Protein AF-A0A4R4WF54-F1 (afdb_monomer_lite)

Secondary structure (DSSP, 8-state):
-----PPPPHHHHHHHHHHHHTT----HHHHTT--GGGSS-----S----PPPP-GGGTSPPPPPTTS-----

Foldseek 3Di:
DPPPQAQAPPQVNVLVVVCVVVVNDDDPVVNSVRHPPPDPDDDDDDDDDDDQDCPPPVSDDDDDDPPDDPPDD

Organism: NCBI:txid1848329

pLDDT: mean 79.34, std 14.22, range [34.03, 92.25]

Sequence (73 aa):
MRGSGARPSFYIDKALDPLRAVGYPLLPEDVARLSPFVRKHINVIGTYSFTAPDLGPSGVRDLRDPDADDEEE

InterPro domains:
  IPR002513 Tn3 transposase DDE domain [PF01526] (10-48)

Structure (mmCIF, N/CA/C/O backbone):
data_AF-A0A4R4WF54-F1
#
_entry.id   AF-A0A4R4WF54-F1
#
loop_
_atom_site.group_PDB
_atom_site.id
_atom_site.type_symbol
_atom_site.label_atom_id
_atom_site.label_alt_id
_atom_site.label_comp_id
_atom_site.label_asym_id
_atom_site.label_entity_id
_atom_site.label_seq_id
_atom_site.pdbx_PDB_ins_code
_atom_site.Cartn_x
_atom_site.Cartn_y
_atom_site.Cartn_z
_atom_site.occupancy
_atom_site.B_iso_or_equiv
_atom_site.auth_seq_id
_atom_site.auth_comp_id
_atom_site.auth_asym_id
_atom_site.auth_atom_id
_atom_site.pdbx_PDB_model_num
ATOM 1 N N . MET A 1 1 ? -21.898 12.996 14.526 1.00 34.03 1 MET A N 1
ATOM 2 C CA . MET A 1 1 ? -20.478 13.017 14.116 1.00 34.03 1 MET A CA 1
ATOM 3 C C . MET A 1 1 ? -20.268 12.004 13.002 1.00 34.03 1 MET A C 1
ATOM 5 O O . MET A 1 1 ? -20.488 10.825 13.237 1.00 34.03 1 MET A O 1
ATOM 9 N N . ARG A 1 2 ? -19.895 12.436 11.792 1.00 39.12 2 ARG A N 1
ATOM 10 C CA . ARG A 1 2 ? -19.474 11.525 10.717 1.00 39.12 2 ARG A CA 1
ATOM 11 C C . ARG A 1 2 ? -17.964 11.366 10.872 1.00 39.12 2 ARG A C 1
ATOM 13 O O . ARG A 1 2 ? -17.245 12.348 10.714 1.00 39.12 2 ARG A O 1
ATOM 20 N N . GLY A 1 3 ? -17.506 10.188 11.288 1.00 42.38 3 GLY A N 1
ATOM 21 C CA . GLY A 1 3 ? -16.079 9.894 11.369 1.00 42.38 3 GLY A CA 1
ATOM 22 C C . GLY A 1 3 ? -15.463 10.106 9.991 1.00 42.38 3 GLY A C 1
ATOM 23 O O . GLY A 1 3 ? -15.838 9.429 9.038 1.00 42.38 3 GLY A O 1
ATOM 24 N N . SER A 1 4 ? -14.580 11.093 9.870 1.00 47.75 4 SER A N 1
ATOM 25 C CA . SER A 1 4 ? -13.726 11.251 8.699 1.00 47.75 4 SER A CA 1
ATOM 26 C C . SER A 1 4 ? -12.806 10.033 8.653 1.00 47.75 4 SER A C 1
ATOM 28 O O . SER A 1 4 ? -11.758 10.036 9.295 1.00 47.75 4 SER A O 1
ATOM 30 N N . GLY A 1 5 ? -13.223 8.973 7.956 1.00 57.78 5 GLY A N 1
ATOM 31 C CA . GLY A 1 5 ? -12.365 7.836 7.645 1.00 57.78 5 GLY A CA 1
ATOM 32 C C . GLY A 1 5 ? -11.157 8.357 6.880 1.00 57.78 5 GLY A C 1
ATOM 33 O O . GLY A 1 5 ? -11.291 8.842 5.757 1.00 57.78 5 GLY A O 1
ATOM 34 N N . ALA A 1 6 ? -9.995 8.363 7.528 1.00 61.56 6 ALA A N 1
ATOM 35 C CA . ALA A 1 6 ? -8.758 8.761 6.884 1.00 61.56 6 ALA A CA 1
ATOM 36 C C . ALA A 1 6 ? -8.485 7.789 5.731 1.00 61.56 6 ALA A C 1
ATOM 38 O O . ALA A 1 6 ? -8.582 6.575 5.908 1.00 61.56 6 ALA A O 1
ATOM 39 N N . ARG A 1 7 ? -8.197 8.327 4.541 1.00 66.75 7 ARG A N 1
ATOM 40 C CA . ARG A 1 7 ? -7.944 7.492 3.367 1.00 66.75 7 ARG A CA 1
ATOM 41 C C . ARG A 1 7 ? -6.638 6.704 3.553 1.00 66.75 7 ARG A C 1
ATOM 43 O O . ARG A 1 7 ? -5.662 7.290 4.034 1.00 66.75 7 ARG A O 1
ATOM 50 N N . PRO A 1 8 ? -6.610 5.407 3.199 1.00 74.25 8 PRO A N 1
ATOM 51 C CA . PRO A 1 8 ? -5.376 4.631 3.178 1.00 74.25 8 PRO A CA 1
ATOM 52 C C . PRO A 1 8 ? -4.374 5.217 2.172 1.00 74.25 8 PRO A C 1
ATOM 54 O O . PRO A 1 8 ? -4.708 6.080 1.357 1.00 74.25 8 PRO A O 1
ATOM 57 N N . SER A 1 9 ? -3.113 4.784 2.248 1.00 81.44 9 SER A N 1
ATOM 58 C CA . SER A 1 9 ? -2.093 5.213 1.283 1.00 81.44 9 SER A CA 1
ATOM 59 C C . SER A 1 9 ? -2.470 4.785 -0.143 1.00 81.44 9 SER A C 1
ATOM 61 O O . SER A 1 9 ? -3.192 3.812 -0.325 1.00 81.44 9 SER A O 1
ATOM 63 N N . PHE A 1 10 ? -1.961 5.486 -1.163 1.00 85.50 10 PHE A N 1
ATOM 64 C CA . PHE A 1 10 ? -2.325 5.268 -2.573 1.00 85.50 10 PHE A CA 1
ATOM 65 C C . PHE A 1 10 ? -2.271 3.796 -3.020 1.00 85.50 10 PHE A C 1
ATOM 67 O O . PHE A 1 10 ? -3.204 3.308 -3.651 1.00 85.50 10 PHE A O 1
ATOM 74 N N . TYR A 1 11 ? -1.201 3.078 -2.667 1.00 87.19 11 TYR A N 1
ATOM 75 C CA . TYR A 1 11 ? -1.059 1.661 -3.012 1.00 87.19 11 TYR A CA 1
ATOM 76 C C . TYR A 1 11 ? -2.038 0.766 -2.248 1.00 87.19 11 TYR A C 1
ATOM 78 O O . TYR A 1 11 ? -2.605 -0.148 -2.838 1.00 87.19 11 TYR A O 1
ATOM 86 N N . ILE A 1 12 ? -2.266 1.043 -0.960 1.00 87.50 12 ILE A N 1
ATOM 87 C CA . ILE A 1 12 ? -3.217 0.278 -0.149 1.00 87.50 12 ILE A CA 1
ATOM 88 C C . ILE A 1 12 ? -4.646 0.509 -0.651 1.00 87.50 12 ILE A C 1
ATOM 90 O O . ILE A 1 12 ? -5.391 -0.450 -0.790 1.00 87.50 12 ILE A O 1
ATOM 94 N N . ASP A 1 13 ? -5.017 1.749 -0.978 1.00 88.00 13 ASP A N 1
ATOM 95 C CA . ASP A 1 13 ? -6.337 2.089 -1.526 1.00 88.00 13 ASP A CA 1
ATOM 96 C C . ASP A 1 13 ? -6.604 1.337 -2.838 1.00 88.00 13 ASP A C 1
ATOM 98 O O . ASP A 1 13 ? -7.639 0.690 -2.992 1.00 88.00 13 ASP A O 1
ATOM 102 N N . LYS A 1 14 ? -5.617 1.332 -3.745 1.00 90.38 14 LYS A N 1
ATOM 103 C CA . LYS A 1 14 ? -5.714 0.653 -5.043 1.00 90.38 14 LYS A CA 1
ATOM 104 C C . LYS A 1 14 ? -5.840 -0.868 -4.925 1.00 90.38 14 LYS A C 1
ATOM 106 O O . LYS A 1 14 ? -6.480 -1.481 -5.772 1.00 90.38 14 LYS A O 1
ATOM 111 N N . ALA A 1 15 ? -5.267 -1.475 -3.884 1.00 90.31 15 ALA A N 1
ATOM 112 C CA . ALA A 1 15 ? -5.383 -2.911 -3.631 1.00 90.31 15 ALA A CA 1
ATOM 113 C C . ALA A 1 15 ? -6.794 -3.335 -3.182 1.00 90.31 15 ALA A C 1
ATOM 115 O O . ALA A 1 15 ? -7.171 -4.491 -3.355 1.00 90.31 15 ALA A O 1
ATOM 116 N N . LEU A 1 16 ? -7.603 -2.423 -2.633 1.00 91.31 16 LEU A N 1
ATOM 117 C CA . LEU A 1 16 ? -8.927 -2.780 -2.118 1.00 91.31 16 LEU A CA 1
ATOM 118 C C . LEU A 1 16 ? -9.937 -3.114 -3.226 1.00 91.31 16 LEU A C 1
ATOM 120 O O . LEU A 1 16 ? -10.841 -3.916 -3.000 1.00 91.31 16 LEU A O 1
ATOM 124 N N . ASP A 1 17 ? -9.810 -2.510 -4.406 1.00 91.56 17 ASP A N 1
ATOM 125 C CA . ASP A 1 17 ? -10.721 -2.745 -5.532 1.00 91.56 17 ASP A CA 1
ATOM 126 C C . ASP A 1 17 ? -10.641 -4.171 -6.104 1.00 91.56 17 ASP A C 1
ATOM 128 O O . ASP A 1 17 ? -11.688 -4.823 -6.170 1.00 91.56 17 ASP A O 1
ATOM 132 N N . PRO A 1 18 ? -9.458 -4.715 -6.464 1.00 91.75 18 PRO A N 1
ATOM 133 C CA . PRO A 1 18 ? -9.357 -6.102 -6.917 1.00 91.75 18 PRO A CA 1
ATOM 134 C C . PRO A 1 18 ? -9.762 -7.101 -5.825 1.00 91.75 18 PRO A C 1
ATOM 136 O O . PRO A 1 18 ? -10.460 -8.064 -6.130 1.00 91.75 18 PRO A O 1
ATOM 139 N N . LEU A 1 19 ? -9.432 -6.843 -4.552 1.00 92.19 19 LEU A N 1
ATOM 140 C CA . LEU A 1 19 ? -9.853 -7.697 -3.432 1.00 92.19 19 LEU A CA 1
ATOM 141 C C . LEU A 1 19 ? -11.381 -7.747 -3.279 1.00 92.19 19 LEU A C 1
ATOM 143 O O . LEU A 1 19 ? -11.952 -8.820 -3.087 1.00 92.19 19 LEU A O 1
ATOM 147 N N . ARG A 1 20 ? -12.070 -6.606 -3.429 1.00 92.25 20 ARG A N 1
ATOM 148 C CA . ARG A 1 20 ? -13.543 -6.574 -3.464 1.00 92.25 20 ARG A CA 1
ATOM 149 C C . ARG A 1 20 ? -14.104 -7.351 -4.650 1.00 92.25 20 ARG A C 1
ATOM 151 O O . ARG A 1 20 ? -15.101 -8.049 -4.487 1.00 92.25 20 ARG A O 1
ATOM 158 N N . ALA A 1 21 ? -13.484 -7.229 -5.823 1.00 92.00 21 ALA A N 1
ATOM 159 C CA . ALA A 1 21 ? -13.948 -7.886 -7.042 1.00 92.00 21 ALA A CA 1
ATOM 160 C C . ALA A 1 21 ? -13.889 -9.420 -6.951 1.00 92.00 21 ALA A C 1
ATOM 162 O O . ALA A 1 21 ? -14.771 -10.086 -7.489 1.00 92.00 21 ALA A O 1
ATOM 163 N N . VAL A 1 22 ? -12.899 -9.973 -6.241 1.00 90.69 22 VAL A N 1
ATOM 164 C CA . VAL A 1 22 ? -12.766 -11.426 -6.017 1.00 90.69 22 VAL A CA 1
ATOM 165 C C . VAL A 1 22 ? -13.537 -11.934 -4.791 1.00 90.69 22 VAL A C 1
ATOM 167 O O . VAL A 1 22 ? -13.526 -13.127 -4.510 1.00 90.69 22 VAL A O 1
ATOM 170 N N . GLY A 1 23 ? -14.229 -11.051 -4.063 1.00 90.81 23 GLY A N 1
ATOM 171 C CA . GLY A 1 23 ? -14.996 -11.422 -2.872 1.00 90.81 23 GLY A CA 1
ATOM 172 C C . GLY A 1 23 ? -14.139 -11.714 -1.638 1.00 90.81 23 GLY A C 1
ATOM 173 O O . GLY A 1 23 ? -14.600 -12.410 -0.735 1.00 90.81 23 GLY A O 1
ATOM 174 N N . TYR A 1 24 ? -12.914 -11.182 -1.579 1.00 90.50 24 TYR A N 1
ATOM 175 C CA . TYR A 1 24 ? -12.038 -11.334 -0.419 1.00 90.50 24 TYR A CA 1
ATOM 176 C C . TYR A 1 24 ? -12.681 -10.699 0.834 1.00 90.50 24 TYR A C 1
ATOM 178 O O . TYR A 1 24 ? -13.285 -9.621 0.729 1.00 90.50 24 TYR A O 1
ATOM 186 N N . PRO A 1 25 ? -12.575 -11.317 2.027 1.00 90.44 25 PRO A N 1
ATOM 187 C CA . PRO A 1 25 ? -13.229 -10.825 3.239 1.00 90.44 25 PRO A CA 1
ATOM 188 C C . PRO A 1 25 ? -12.580 -9.529 3.753 1.00 90.44 25 PRO A C 1
ATOM 190 O O . PRO A 1 25 ? -11.649 -9.541 4.553 1.00 90.44 25 PRO A O 1
ATOM 193 N N . LEU A 1 26 ? -13.100 -8.383 3.306 1.00 89.12 26 LEU A N 1
ATOM 194 C CA . LEU A 1 26 ? -12.677 -7.055 3.755 1.00 89.12 26 LEU A CA 1
ATOM 195 C C . LEU A 1 26 ? -13.628 -6.514 4.822 1.00 89.12 26 LEU A C 1
ATOM 197 O O . LEU A 1 26 ? -14.667 -5.924 4.513 1.00 89.12 26 LEU A O 1
ATOM 201 N N . LEU A 1 27 ? -13.258 -6.692 6.088 1.00 91.56 27 LEU A N 1
ATOM 202 C CA . LEU A 1 27 ? -14.029 -6.168 7.208 1.00 91.56 27 LEU A CA 1
ATOM 203 C C . LEU A 1 27 ? -13.968 -4.624 7.239 1.0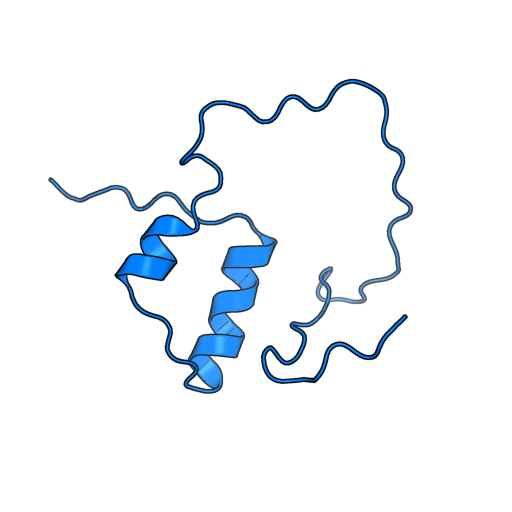0 91.56 27 LEU A C 1
ATOM 205 O O . LEU A 1 27 ? -12.874 -4.050 7.169 1.00 91.56 27 LEU A O 1
ATOM 209 N N . PRO A 1 28 ? -15.108 -3.911 7.356 1.00 87.62 28 PRO A N 1
ATOM 210 C CA . PRO A 1 28 ? -15.127 -2.446 7.405 1.00 87.62 28 PRO A CA 1
ATOM 211 C C . PRO A 1 28 ? -14.253 -1.855 8.518 1.00 87.62 28 PRO A C 1
ATOM 213 O O . PRO A 1 28 ? -13.645 -0.795 8.343 1.00 87.62 28 PRO A O 1
ATOM 216 N N . GLU A 1 29 ? -14.170 -2.543 9.655 1.00 87.88 29 GLU A N 1
ATOM 217 C CA . GLU A 1 29 ? -13.316 -2.185 10.783 1.00 87.88 29 GLU A CA 1
ATOM 218 C C . GLU A 1 29 ? -11.823 -2.255 10.450 1.00 87.88 29 GLU A C 1
ATOM 220 O O . GLU A 1 29 ? -11.054 -1.442 10.964 1.00 87.88 29 GLU A O 1
ATOM 225 N N . ASP A 1 30 ? -11.413 -3.167 9.571 1.00 87.06 30 ASP A N 1
ATOM 226 C CA . ASP A 1 30 ? -10.019 -3.310 9.161 1.00 87.06 30 ASP A CA 1
ATOM 227 C C . ASP A 1 30 ? -9.661 -2.267 8.116 1.00 87.06 30 ASP A C 1
ATOM 229 O O . ASP A 1 30 ? -8.648 -1.581 8.258 1.00 87.06 30 ASP A O 1
ATOM 233 N N . VAL A 1 31 ? -10.554 -2.027 7.151 1.00 86.88 31 VAL A N 1
ATOM 234 C CA . VAL A 1 31 ? -10.399 -0.941 6.172 1.00 86.88 31 VAL A CA 1
ATOM 235 C C . VAL A 1 31 ? -10.255 0.416 6.872 1.00 86.88 31 VAL A C 1
ATOM 237 O O . VAL A 1 31 ? -9.419 1.232 6.483 1.00 86.88 31 VAL A O 1
ATOM 240 N N . ALA A 1 32 ? -11.000 0.648 7.958 1.00 84.69 32 ALA A N 1
ATOM 241 C CA . ALA A 1 32 ? -10.902 1.874 8.750 1.00 84.69 32 ALA A CA 1
ATOM 242 C C . ALA A 1 32 ? -9.545 2.053 9.464 1.00 84.69 32 ALA A C 1
ATOM 244 O O . ALA A 1 32 ? -9.185 3.179 9.822 1.00 84.69 32 ALA A O 1
ATOM 245 N N . ARG A 1 33 ? -8.782 0.971 9.672 1.00 82.38 33 ARG A N 1
ATOM 246 C CA . ARG A 1 33 ? -7.464 0.979 10.334 1.00 82.38 33 ARG A CA 1
ATOM 247 C C . ARG A 1 33 ? -6.292 1.133 9.366 1.00 82.38 33 ARG A C 1
ATOM 249 O O . ARG A 1 33 ? -5.177 1.365 9.825 1.00 82.38 33 ARG A O 1
ATOM 256 N N . LEU A 1 34 ? -6.529 1.080 8.054 1.00 82.62 34 LEU A N 1
ATOM 257 C CA . LEU A 1 34 ? -5.487 1.178 7.021 1.00 82.62 34 LEU A CA 1
ATOM 258 C C . LEU A 1 34 ? -4.881 2.583 6.859 1.00 82.62 34 LEU A C 1
ATOM 260 O O . LEU A 1 34 ? -3.976 2.781 6.046 1.00 82.62 34 LEU A O 1
ATOM 264 N N . SER A 1 35 ? -5.357 3.577 7.614 1.00 73.38 35 SER A N 1
ATOM 265 C CA . SER A 1 35 ? -4.766 4.912 7.592 1.00 73.38 35 SER A CA 1
ATOM 266 C C . SER A 1 35 ? -3.314 4.873 8.089 1.00 73.38 35 SER A C 1
ATOM 268 O O . SER A 1 35 ? -3.063 4.499 9.239 1.00 73.38 35 SER A O 1
ATOM 270 N N . PRO A 1 36 ? -2.342 5.347 7.290 1.00 65.25 36 PRO A N 1
ATOM 271 C CA . PRO A 1 36 ? -0.944 5.407 7.713 1.00 65.25 36 PRO A CA 1
ATOM 272 C C . PRO A 1 36 ? -0.713 6.403 8.866 1.00 65.25 36 PRO A C 1
ATOM 274 O O . PRO A 1 36 ? 0.337 6.380 9.502 1.00 65.25 36 PRO A O 1
ATOM 277 N N . PHE A 1 37 ? -1.697 7.256 9.177 1.00 65.62 37 PHE A N 1
ATOM 278 C CA . PHE A 1 37 ? -1.606 8.304 10.198 1.00 65.62 37 PHE A CA 1
ATOM 279 C C . PHE A 1 37 ? -2.118 7.886 11.584 1.00 65.62 37 PHE A C 1
ATOM 281 O O . PHE A 1 37 ? -2.264 8.733 12.464 1.00 65.62 37 PHE A O 1
ATOM 288 N N . VAL A 1 38 ? -2.381 6.593 11.820 1.00 63.34 38 VAL A N 1
ATOM 289 C CA . VAL A 1 38 ? -2.734 6.097 13.167 1.00 63.34 38 VAL A CA 1
ATOM 290 C C . VAL A 1 38 ? -1.580 6.306 14.163 1.00 63.34 38 VAL A C 1
ATOM 292 O O . VAL A 1 38 ? -1.816 6.446 15.364 1.00 63.34 38 VAL A O 1
ATOM 295 N N . ARG A 1 39 ? -0.326 6.385 13.690 1.00 60.81 39 ARG A N 1
ATOM 296 C CA . ARG A 1 39 ? 0.852 6.688 14.521 1.00 60.81 39 ARG A CA 1
ATOM 297 C C . ARG A 1 39 ? 1.501 8.002 14.099 1.00 60.81 39 ARG A C 1
ATOM 299 O O . ARG A 1 39 ? 1.572 8.315 12.918 1.00 60.81 39 ARG A O 1
ATOM 306 N N . LYS A 1 40 ? 1.959 8.776 15.091 1.00 60.69 40 LYS A N 1
ATOM 307 C CA . LYS A 1 40 ? 2.258 10.201 14.905 1.00 60.69 40 LYS A CA 1
ATOM 308 C C . LYS A 1 40 ? 3.395 10.500 13.923 1.00 60.69 40 LYS A C 1
ATOM 310 O O . LYS A 1 40 ? 3.261 11.484 13.215 1.00 60.69 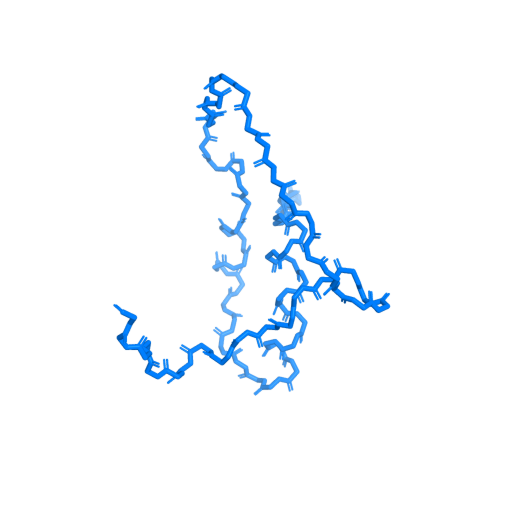40 LYS A O 1
ATOM 315 N N . HIS A 1 41 ? 4.466 9.707 13.829 1.00 61.38 41 HIS A N 1
ATOM 316 C CA . HIS A 1 41 ? 5.587 10.036 12.936 1.00 61.38 41 HIS A CA 1
ATOM 317 C C . HIS A 1 41 ? 6.373 8.787 12.511 1.00 61.38 41 HIS A C 1
ATOM 319 O O . HIS A 1 41 ? 6.761 7.987 13.361 1.00 61.38 41 HIS A O 1
ATOM 325 N N . ILE A 1 42 ? 6.654 8.657 11.211 1.00 68.25 42 ILE A N 1
ATOM 326 C CA . ILE A 1 42 ? 7.768 7.856 10.688 1.00 68.25 42 ILE A CA 1
ATOM 327 C C . ILE A 1 42 ? 8.862 8.866 10.338 1.00 68.25 42 ILE A C 1
ATOM 329 O O . ILE A 1 42 ? 8.663 9.704 9.461 1.00 68.25 42 ILE A O 1
ATOM 333 N N . ASN A 1 43 ? 9.991 8.827 11.047 1.00 72.75 43 ASN A N 1
ATOM 334 C CA . ASN A 1 43 ? 11.144 9.662 10.715 1.00 72.75 43 ASN A CA 1
ATOM 335 C C . ASN A 1 43 ? 11.987 8.943 9.661 1.00 72.75 43 ASN A C 1
ATOM 337 O O . ASN A 1 43 ? 12.563 7.895 9.942 1.00 72.75 43 ASN A O 1
ATOM 341 N N . VAL A 1 44 ? 12.071 9.522 8.465 1.00 77.44 44 VAL A N 1
ATOM 342 C CA . VAL A 1 44 ? 12.956 9.064 7.388 1.00 77.44 44 VAL A CA 1
ATOM 343 C C . VAL A 1 44 ? 14.130 10.040 7.330 1.00 77.44 44 VAL A C 1
ATOM 345 O O . VAL A 1 44 ? 13.960 11.185 6.919 1.00 77.44 44 VAL A O 1
ATOM 348 N N . ILE A 1 45 ? 15.299 9.626 7.822 1.00 86.88 45 ILE A N 1
ATOM 349 C CA . ILE A 1 45 ? 16.504 10.466 7.894 1.00 86.88 45 ILE A CA 1
ATOM 350 C C . ILE A 1 45 ? 17.495 9.989 6.832 1.00 86.88 45 ILE A C 1
ATOM 352 O O . ILE A 1 45 ? 17.848 8.815 6.809 1.00 86.88 45 ILE A O 1
ATOM 356 N N . GLY A 1 46 ? 17.976 10.907 5.993 1.00 89.38 46 GLY A N 1
ATOM 357 C CA . GLY A 1 46 ? 18.967 10.627 4.950 1.00 89.38 46 GLY A CA 1
ATOM 358 C C . GLY A 1 46 ? 18.400 10.695 3.532 1.00 89.38 46 GLY A C 1
ATOM 359 O O . GLY A 1 46 ? 17.238 11.038 3.320 1.00 89.38 46 GLY A O 1
ATOM 360 N N . THR A 1 47 ? 19.252 10.388 2.554 1.00 89.19 47 THR A N 1
ATOM 361 C CA . THR A 1 47 ? 18.902 10.388 1.129 1.00 89.19 47 THR A CA 1
ATOM 362 C C . THR A 1 47 ? 18.672 8.959 0.663 1.00 89.19 47 THR A C 1
ATOM 364 O O . THR A 1 47 ? 19.564 8.123 0.773 1.00 89.19 47 THR A O 1
ATOM 367 N N . TYR A 1 48 ? 17.496 8.696 0.098 1.00 84.75 48 TYR A N 1
ATOM 368 C CA . TYR A 1 48 ? 17.142 7.401 -0.475 1.00 84.75 48 TYR A CA 1
ATOM 369 C C . TYR A 1 48 ? 16.957 7.559 -1.982 1.00 84.75 48 TYR A C 1
ATOM 371 O O . TYR A 1 48 ? 16.107 8.332 -2.425 1.00 84.75 48 TYR A O 1
ATOM 379 N N . SER A 1 49 ? 17.755 6.844 -2.773 1.00 87.50 49 SER A N 1
ATOM 380 C CA . SER A 1 49 ? 17.583 6.770 -4.224 1.00 87.50 49 SER A CA 1
ATOM 381 C C . SER A 1 49 ? 16.891 5.468 -4.597 1.00 87.50 49 SER A C 1
ATOM 383 O O . SER A 1 49 ? 17.387 4.391 -4.273 1.00 87.50 49 SER A O 1
ATOM 385 N N . PHE A 1 50 ? 15.786 5.575 -5.323 1.00 83.56 50 PHE A N 1
ATOM 386 C CA . PHE A 1 50 ? 15.074 4.438 -5.887 1.00 83.56 50 PHE A CA 1
ATOM 387 C C . PHE A 1 50 ? 15.115 4.548 -7.406 1.00 83.56 50 PHE A C 1
ATOM 389 O O . PHE A 1 50 ? 14.813 5.606 -7.961 1.00 83.56 50 PHE A O 1
ATOM 396 N N . THR A 1 51 ? 15.473 3.463 -8.082 1.00 88.44 51 THR A N 1
ATOM 397 C CA . THR A 1 51 ? 15.247 3.341 -9.519 1.00 88.44 51 THR A CA 1
ATOM 398 C C . THR A 1 51 ? 13.794 2.938 -9.734 1.00 88.44 51 THR A C 1
ATOM 400 O O . THR A 1 51 ? 13.323 1.940 -9.189 1.00 88.44 51 THR A O 1
ATOM 403 N N . ALA A 1 52 ? 13.054 3.744 -10.492 1.00 82.69 52 ALA A N 1
ATOM 404 C CA . ALA A 1 52 ? 11.699 3.384 -10.876 1.00 82.69 52 ALA A CA 1
ATOM 405 C C . ALA A 1 52 ? 11.772 2.288 -11.955 1.00 82.69 52 ALA A C 1
ATOM 407 O O . ALA A 1 52 ? 12.373 2.535 -13.004 1.00 82.69 52 ALA A O 1
ATOM 408 N N . PRO A 1 53 ? 11.208 1.089 -11.722 1.00 87.12 53 PRO A N 1
ATOM 409 C CA . PRO A 1 53 ? 11.042 0.115 -12.793 1.00 87.12 53 PRO A CA 1
ATOM 410 C C . PRO A 1 53 ? 9.998 0.622 -13.796 1.00 87.12 53 PRO A C 1
ATOM 412 O O . PRO A 1 53 ? 9.165 1.466 -13.457 1.00 87.12 53 PRO A O 1
ATOM 415 N N . ASP A 1 54 ? 10.009 0.086 -15.015 1.00 89.62 54 ASP A N 1
ATOM 416 C CA . ASP A 1 54 ? 8.883 0.274 -15.928 1.00 89.62 54 ASP A CA 1
ATOM 417 C C . ASP A 1 54 ? 7.657 -0.458 -15.357 1.00 89.62 54 ASP A C 1
ATOM 419 O O . ASP A 1 54 ? 7.678 -1.672 -15.157 1.00 89.62 54 ASP A O 1
ATOM 423 N N . LEU A 1 55 ? 6.616 0.305 -15.026 1.00 88.94 55 LEU A N 1
ATOM 424 C CA . LEU A 1 55 ? 5.357 -0.191 -14.459 1.00 88.94 55 LEU A CA 1
ATOM 425 C C . LEU A 1 55 ? 4.231 -0.216 -15.503 1.00 88.94 55 LEU A C 1
ATOM 427 O O . LEU A 1 55 ? 3.069 -0.435 -15.157 1.00 88.94 55 LEU A O 1
ATOM 431 N N . GLY A 1 56 ? 4.551 0.049 -16.771 1.00 88.38 56 GLY A N 1
ATOM 432 C CA . GLY A 1 56 ? 3.569 0.109 -17.839 1.00 88.38 56 GLY A CA 1
ATOM 433 C C . GLY A 1 56 ? 2.525 1.228 -17.662 1.00 88.38 56 GLY A C 1
ATOM 434 O O . GLY A 1 56 ? 2.702 2.160 -16.872 1.00 88.38 56 GLY A O 1
ATOM 435 N N . PRO A 1 57 ? 1.400 1.157 -18.399 1.00 87.12 57 PRO A N 1
ATOM 436 C CA . PRO A 1 57 ? 0.431 2.254 -18.489 1.00 87.12 57 PRO A CA 1
ATOM 437 C C . PRO A 1 57 ? -0.300 2.579 -17.180 1.00 87.12 57 PRO A C 1
ATOM 439 O O . PRO A 1 57 ? -0.784 3.695 -17.005 1.00 87.12 57 PRO A O 1
ATOM 442 N N . SER A 1 58 ? -0.418 1.608 -16.269 1.00 84.88 58 SER A N 1
ATOM 443 C CA . SER A 1 58 ? -1.131 1.772 -14.995 1.00 84.88 58 SER A CA 1
ATOM 444 C C . SER A 1 58 ? -0.302 2.526 -13.948 1.00 84.88 58 SER A C 1
ATOM 446 O O . SER A 1 58 ? -0.869 2.996 -12.952 1.00 84.88 58 SER A O 1
ATOM 448 N N . GLY A 1 59 ? 1.022 2.607 -14.156 1.00 88.75 59 GLY A N 1
ATOM 449 C CA . GLY A 1 59 ? 1.980 3.239 -13.251 1.00 88.75 59 GLY A CA 1
ATOM 450 C C . GLY A 1 59 ? 2.065 2.583 -11.872 1.00 88.75 59 GLY A C 1
ATOM 451 O O . GLY A 1 59 ? 2.540 3.216 -10.931 1.00 88.75 59 GLY A O 1
ATOM 452 N N . VAL A 1 60 ? 1.564 1.353 -11.718 1.00 88.69 60 VAL A N 1
ATOM 453 C CA . VAL A 1 60 ? 1.552 0.615 -10.450 1.00 88.69 60 VAL A CA 1
ATOM 454 C C . VAL A 1 60 ? 1.897 -0.846 -10.678 1.00 88.69 60 VAL A C 1
ATOM 456 O O . VAL A 1 60 ? 1.669 -1.388 -11.753 1.00 88.69 60 VAL A O 1
ATOM 459 N N . ARG A 1 61 ? 2.392 -1.499 -9.629 1.00 87.81 61 ARG A N 1
ATOM 460 C CA . ARG A 1 61 ? 2.493 -2.958 -9.600 1.00 87.81 61 ARG A CA 1
ATOM 461 C C . ARG A 1 61 ? 1.110 -3.577 -9.416 1.00 87.81 61 ARG A C 1
ATOM 463 O O . ARG A 1 61 ? 0.293 -3.029 -8.672 1.00 87.81 61 ARG A O 1
ATOM 470 N N . ASP A 1 62 ? 0.893 -4.717 -10.060 1.00 87.19 62 ASP A N 1
ATOM 471 C CA . ASP A 1 62 ? -0.308 -5.524 -9.864 1.00 87.19 62 ASP A CA 1
ATOM 472 C C . ASP A 1 62 ? -0.351 -6.107 -8.446 1.00 87.19 62 ASP A C 1
ATOM 474 O O . ASP A 1 62 ? 0.685 -6.320 -7.803 1.00 87.19 62 ASP A O 1
ATOM 478 N N . LEU A 1 63 ? -1.566 -6.331 -7.943 1.00 88.94 63 LEU A N 1
ATOM 479 C CA . LEU A 1 63 ? -1.767 -6.953 -6.640 1.00 88.94 63 LEU A CA 1
ATOM 480 C C . LEU A 1 63 ? -1.357 -8.429 -6.718 1.00 88.94 63 LEU A C 1
ATOM 482 O O . LEU A 1 63 ? -1.850 -9.160 -7.574 1.00 88.94 63 LEU A O 1
ATOM 486 N N . ARG A 1 64 ? -0.460 -8.852 -5.822 1.00 87.44 64 ARG A N 1
ATOM 487 C CA . ARG A 1 64 ? -0.081 -10.262 -5.664 1.00 87.44 64 ARG A CA 1
ATOM 488 C C . ARG A 1 64 ? -1.207 -11.042 -4.990 1.00 87.44 64 ARG A C 1
ATOM 490 O O . ARG A 1 64 ? -1.962 -10.465 -4.209 1.00 87.44 64 ARG A O 1
ATOM 497 N N . ASP A 1 65 ? -1.287 -12.332 -5.293 1.00 84.38 65 ASP A N 1
ATOM 498 C CA . ASP 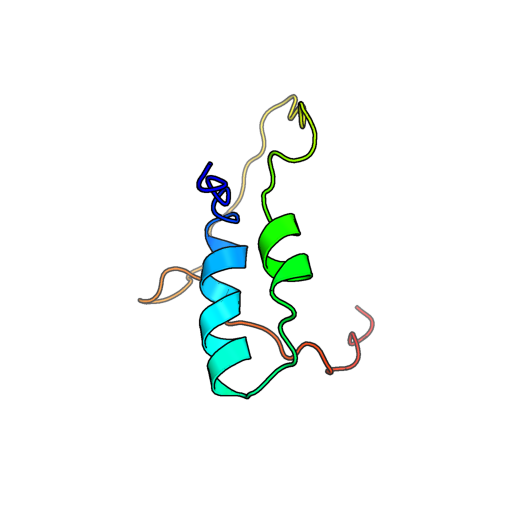A 1 65 ? -2.205 -13.244 -4.615 1.00 84.38 65 ASP A CA 1
ATOM 499 C C . ASP A 1 65 ? -1.863 -13.291 -3.112 1.00 84.38 65 ASP A C 1
ATOM 501 O O . ASP A 1 65 ? -0.716 -13.597 -2.778 1.00 84.38 65 ASP A O 1
ATOM 505 N N . PRO A 1 66 ? -2.796 -12.924 -2.212 1.00 82.00 66 PRO A N 1
ATOM 506 C CA . PRO A 1 66 ? -2.553 -12.948 -0.772 1.00 82.00 66 PRO A CA 1
ATOM 507 C C . PRO A 1 66 ? -2.420 -14.362 -0.191 1.00 82.00 66 PRO A C 1
ATOM 509 O O . PRO A 1 66 ? -1.884 -14.484 0.908 1.00 82.00 66 PRO A O 1
ATOM 512 N N . ASP A 1 67 ? -2.910 -15.389 -0.893 1.00 83.06 67 ASP A N 1
ATOM 513 C CA . ASP A 1 67 ? -2.904 -16.784 -0.434 1.00 83.06 67 ASP A CA 1
ATOM 514 C C . ASP A 1 67 ? -1.781 -17.617 -1.081 1.00 83.06 67 ASP A C 1
A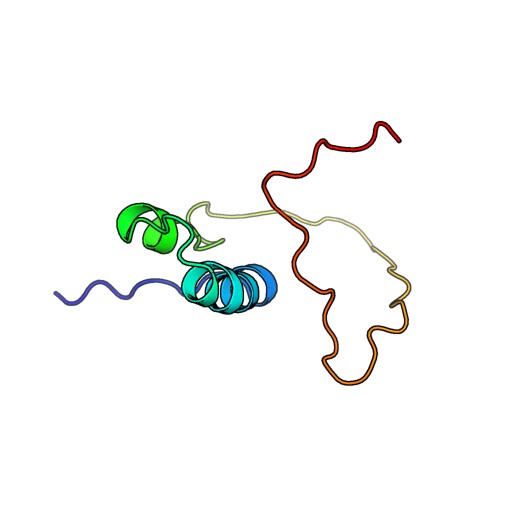TOM 516 O O . ASP A 1 67 ? -1.662 -18.812 -0.806 1.00 83.06 67 ASP A O 1
ATOM 520 N N . ALA A 1 68 ? -0.964 -17.014 -1.953 1.00 84.56 68 ALA A N 1
ATOM 521 C CA . ALA A 1 68 ? 0.215 -17.680 -2.490 1.00 84.56 68 ALA A CA 1
ATOM 522 C C . ALA A 1 68 ? 1.241 -17.914 -1.373 1.00 84.56 68 ALA A C 1
ATOM 524 O O . ALA A 1 68 ? 1.497 -17.019 -0.566 1.00 84.56 68 ALA A O 1
ATOM 525 N N . ASP A 1 69 ? 1.849 -19.102 -1.353 1.00 78.19 69 ASP A N 1
ATOM 526 C CA . ASP A 1 69 ? 3.013 -19.351 -0.509 1.00 78.19 69 ASP A CA 1
ATOM 527 C C . ASP A 1 69 ? 4.094 -18.324 -0.876 1.00 78.19 69 ASP A C 1
ATOM 529 O O . ASP A 1 69 ? 4.385 -18.119 -2.060 1.00 78.19 69 ASP A O 1
ATOM 533 N N . ASP A 1 70 ? 4.670 -17.657 0.129 1.00 70.88 70 ASP A N 1
ATOM 534 C CA . ASP A 1 70 ? 5.859 -16.834 -0.070 1.00 70.88 70 ASP A CA 1
ATOM 535 C C . ASP A 1 70 ? 6.952 -17.776 -0.593 1.00 70.88 70 ASP A C 1
ATOM 537 O O . ASP A 1 70 ? 7.550 -18.526 0.179 1.00 70.88 70 ASP A O 1
ATOM 541 N N . GLU A 1 71 ? 7.168 -17.810 -1.911 1.00 63.38 71 GLU A N 1
ATOM 542 C CA . GLU A 1 71 ? 8.304 -18.514 -2.499 1.00 63.38 71 GLU A CA 1
ATOM 543 C C . GLU A 1 71 ? 9.560 -18.003 -1.780 1.00 63.38 71 GLU A C 1
ATOM 545 O O . GLU A 1 71 ? 9.870 -16.812 -1.854 1.00 63.38 71 GLU A O 1
ATOM 550 N N . GLU A 1 72 ? 10.214 -18.883 -1.009 1.00 54.47 72 GLU A N 1
ATOM 551 C CA . GLU A 1 72 ? 11.450 -18.578 -0.287 1.00 54.47 72 GLU A CA 1
ATOM 552 C C . GLU A 1 72 ? 12.461 -17.979 -1.279 1.00 54.47 72 GLU A C 1
ATOM 554 O O . GLU A 1 72 ? 12.912 -18.665 -2.199 1.00 54.47 72 GLU A O 1
ATOM 559 N N . GLU A 1 73 ? 12.779 -16.693 -1.113 1.00 47.31 73 GLU A N 1
ATOM 560 C CA . GLU A 1 73 ? 13.878 -16.022 -1.820 1.00 47.31 73 GLU A CA 1
ATOM 561 C C . GLU A 1 73 ? 15.226 -16.345 -1.160 1.00 47.31 73 GLU A C 1
ATOM 563 O O . GLU A 1 73 ? 15.329 -16.234 0.087 1.00 47.31 73 GLU A O 1
#

Radius of gyration: 15.79 Å; chains: 1; bounding box: 39×32×33 Å

=== Feature glossary ===
Key to the feature types in this record:

— What the protein is —

Primary structure: the covalent order of the twenty standard amino acids along the backbone. Two proteins with the same sequence will (almost always) fold to the same structure; two with 30% identity often share a fold but not the details.

Database cross-references. InterPro integrates a dozen domain/family signature databases into unified entries with residue-range hits. GO terms attach function/process/location labels with evidence codes. CATH codes position the fold in a four-level structural taxonomy. Organism is the NCBI-taxonomy species name.

— Where its atoms are —

The mmCIF block holds the 3D Cartesian coordinates of each backbone atom (N, Cα, C, O) in ångströms. mmCIF is the PDB's canonical archive format — a tagged-loop text representation of the atomic model.

Six rendered views show the 3D structure from the faces of a cube — i.e. along ±x, ±y, ±z. Rendering representation is drawn randomly per protein from cartoon (secondary-structure ribbons), sticks (backbone bonds), or molecular surface; coloring is either N→C rainbow (blue at the N-terminus through red at the C-terminus) or one color per chain.

— Local backbone conformation —

DSSP 8-state secondary structure assigns each residue one of H (α-helix), G (3₁₀-helix), I (π-helix), E (extended β-strand), B (isolated β-bridge), T (hydrogen-bonded turn), S (bend), or '-' (coil). The assignment is computed from backbone hydrogen-bond geometry via the Kabsch–Sander algorithm.

P-SEA three-state annotation labels each residue as helix, strand, or coil based purely on the geometry of the Cα trace. It serves as a fallback when the full backbone (and thus DSSP) is unavailable.

The φ/ψ torsion pair specifies the backbone conformation at each residue. φ rotates about the N–Cα bond, ψ about the Cα–C bond. Steric clashes forbid most of the (φ, ψ) plane — the allowed regions (α-helix basin, β-sheet basin, left-handed helix) are the Ramachandran-allowed regions.

— Global shape and packing —

The geometric summary reports three shape descriptors. Rg (radius of gyration) measures how spread out the Cα atoms are about their centre of mass; compact globular proteins have small Rg, elongated or unfolded ones large. Cα cont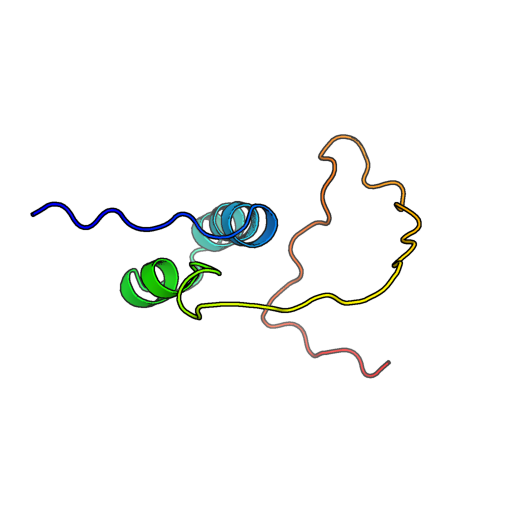acts (<8 Å, |i−j|>4) count long-range residue pairs in spatial proximity — high for tightly packed folds, near zero for rods or random coil. The bounding-box extents give the protein's footprint along x, y, z in Å.

Accessible surface area quantifies burial. A residue with SASA near zero is packed into the hydrophobic core; one with SASA >100 Å² sits on the surface. Computed here via the Shrake–Rupley numerical algorithm with a 1.4 Å probe.

Plot images: a contact map (which residues are close in 3D, as an N×N binary image), a Ramachandran scatter (backbone torsion angles, revealing secondary-structure composition at a glance), and — for AlphaFold structures — a PAE heatmap (pairwise prediction confidence).

— Structural neighborhood —

The Foldseek 3Di string encodes local tertiary geometry as a 20-letter alphabet — one character per residue — derived from the relative positions of nearby Cα atoms. Unlike the amino-acid sequence, 3Di is a direct function of the 3D structure, so two proteins with the same fold have similar 3Di strings even at low sequence identity.

Nearest PDB neighbors are the top structural matches found by Foldseek when searching this structure against the entire Protein Data Bank. Each hit reports a TM-score (0 to 1; >0.5 almost always implies the same fold) and an E-value. These are *structural* homologs — they may share no detectable sequence similarity.

— Confidence and disorder —

For AlphaFold models, the B-factor field carries pLDDT — the model's own estimate of local accuracy on a 0–100 scale. Regions with pLDDT<50 should be treated as essentially unmodeled; they often correspond to intrinsically disordered segments.

B-factor (Debye–Waller factor) reflects atomic displacement in the crystal lattice. It is an experimental observable (units Å²), not a prediction; low values mean the atom is pinned down, high values mean it moves or is heterogeneous across the crystal.

Predicted aligned error is AlphaFold's pairwise confidence. Unlike pLDDT (per-residue), PAE is per-residue-pair and captures whether two parts of the structure are correctly 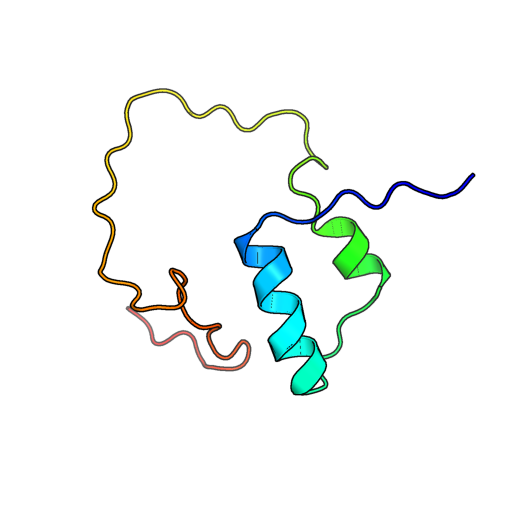placed relative to each other. Units are ångströms of expected positional error.